Protein AF-A0A2T0K3Y7-F1 (afdb_monomer)

Solvent-accessible surface area (backbone atoms only — not comparable to full-atom values): 8790 Å² total; per-residue (Å²): 141,81,80,95,78,84,60,64,70,59,53,54,52,51,50,54,48,51,51,51,51,52,50,52,51,50,53,50,51,51,52,54,53,58,72,68,55,88,68,64,93,82,56,47,75,55,57,51,49,21,57,53,37,41,54,57,59,67,47,39,78,86,42,44,66,58,54,51,51,52,53,58,52,62,74,42,30,93,83,32,66,68,57,41,55,52,51,56,52,50,54,52,54,51,19,50,55,46,2,63,70,68,55,42,94,85,62,77,56,67,66,60,24,42,55,48,5,47,53,51,51,54,50,48,56,55,51,54,50,38,39,74,77,41,60,90,77,33,85,50,29,66,57,50,35,55,51,49,30,67,74,74,74,102

Foldseek 3Di:
DDDDDPCPVVVVVVLVVVLVVLVVVLLVVLLVVLVVDDDDPPQDLLNNQLSSQQSLLVCCVVCVVSLVSVVVLVVCCVVPVVSVVVVVVVLQVQLLSQLPSRVDPPDDPSVNSNVNSVVVSVVSNVQSVCCNVPVPPGDHSVRVSVVVCVVVVD

Structure (mmCIF, N/CA/C/O backbone):
data_AF-A0A2T0K3Y7-F1
#
_entry.id   AF-A0A2T0K3Y7-F1
#
loop_
_atom_site.group_PDB
_atom_site.id
_atom_site.type_symbol
_atom_site.label_atom_id
_atom_site.label_alt_id
_atom_site.label_comp_id
_atom_site.label_asym_id
_atom_site.label_entity_id
_atom_site.label_seq_id
_atom_site.pdbx_PDB_ins_code
_atom_site.Cartn_x
_atom_site.Cartn_y
_atom_site.Cartn_z
_atom_site.occupancy
_atom_site.B_iso_or_equiv
_atom_site.auth_seq_id
_atom_site.auth_comp_id
_atom_site.auth_asym_id
_atom_site.auth_atom_id
_atom_site.pdbx_PDB_model_num
ATOM 1 N N . MET A 1 1 ? -20.104 -2.719 46.346 1.00 42.47 1 MET A N 1
ATOM 2 C CA . MET A 1 1 ? -20.118 -3.091 44.916 1.00 42.47 1 MET A CA 1
ATOM 3 C C . MET A 1 1 ? -19.997 -1.812 44.109 1.00 42.47 1 MET A C 1
ATOM 5 O O . MET A 1 1 ? -20.934 -1.028 44.122 1.00 42.47 1 MET A O 1
ATOM 9 N N . ALA A 1 2 ? -18.838 -1.562 43.503 1.00 37.47 2 ALA A N 1
ATOM 10 C CA . ALA A 1 2 ? -18.611 -0.421 42.623 1.00 37.47 2 ALA A CA 1
ATOM 11 C C . ALA A 1 2 ? -17.762 -0.881 41.428 1.00 37.47 2 ALA A C 1
ATOM 13 O O . ALA A 1 2 ? -16.669 -1.406 41.609 1.00 37.47 2 ALA A O 1
ATOM 14 N N . ALA A 1 3 ? -18.394 -0.752 40.263 1.00 38.81 3 ALA A N 1
ATOM 15 C CA . ALA A 1 3 ? -17.954 -0.805 38.872 1.00 38.81 3 ALA A CA 1
ATOM 16 C C . ALA A 1 3 ? -16.579 -1.407 38.510 1.00 38.81 3 ALA A C 1
ATOM 18 O O . ALA A 1 3 ? -15.514 -0.851 38.762 1.00 38.81 3 ALA A O 1
ATOM 19 N N . VAL A 1 4 ? -16.679 -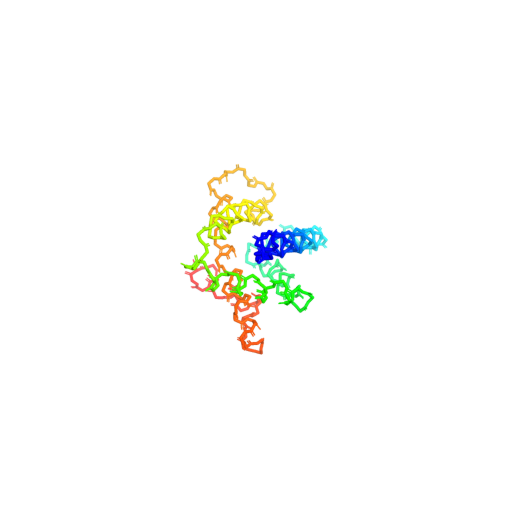2.501 37.755 1.00 42.69 4 VAL A N 1
ATOM 20 C CA . VAL A 1 4 ? -15.718 -3.035 36.784 1.00 42.69 4 VAL A CA 1
ATOM 21 C C . VAL A 1 4 ? -15.204 -1.910 35.871 1.00 42.69 4 VAL A C 1
ATOM 23 O O . VAL A 1 4 ? -15.932 -1.445 35.000 1.00 42.69 4 VAL A O 1
ATOM 26 N N . GLY A 1 5 ? -13.962 -1.465 36.075 1.00 37.38 5 GLY A N 1
ATOM 27 C CA . GLY A 1 5 ? -13.328 -0.391 35.292 1.00 37.38 5 GLY A CA 1
ATOM 28 C C . GLY A 1 5 ? -11.940 -0.727 34.730 1.00 37.38 5 GLY A C 1
ATOM 29 O O . GLY A 1 5 ? -11.275 0.160 34.214 1.00 37.38 5 GLY A O 1
ATOM 30 N N . TYR A 1 6 ? -11.489 -1.984 34.812 1.00 45.97 6 TYR A N 1
ATOM 31 C CA . TYR A 1 6 ? -10.119 -2.386 34.438 1.00 45.97 6 TYR A CA 1
ATOM 32 C C . TYR A 1 6 ? -10.003 -3.197 33.129 1.00 45.97 6 TYR A C 1
ATOM 34 O O . TYR A 1 6 ? -8.930 -3.713 32.836 1.00 45.97 6 TYR A O 1
ATOM 42 N N . HIS A 1 7 ? -11.066 -3.298 32.317 1.00 46.25 7 HIS A N 1
ATOM 43 C CA . HIS A 1 7 ? -11.083 -4.182 31.133 1.00 46.25 7 HIS A CA 1
ATOM 44 C C . HIS A 1 7 ? -11.222 -3.509 29.761 1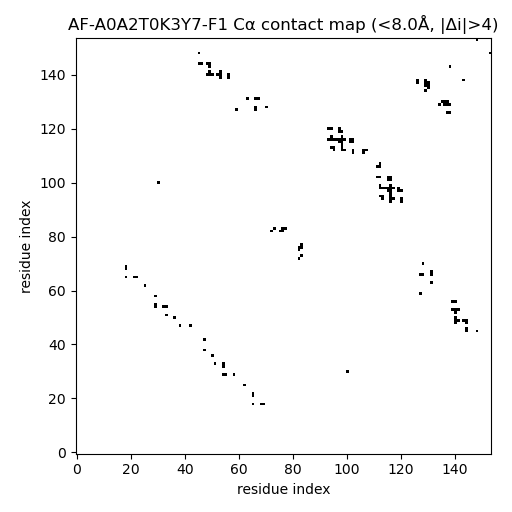.00 46.25 7 HIS A C 1
ATOM 46 O O . HIS A 1 7 ? -11.170 -4.215 28.757 1.00 46.25 7 HIS A O 1
ATOM 52 N N . PHE A 1 8 ? -11.344 -2.181 29.679 1.00 41.28 8 PHE A N 1
ATOM 53 C CA . PHE A 1 8 ? -11.326 -1.501 28.374 1.00 41.28 8 PHE A CA 1
ATOM 54 C C . PHE A 1 8 ? -9.940 -1.650 27.716 1.00 41.28 8 PHE A C 1
ATOM 56 O O . PHE A 1 8 ? -9.812 -2.285 26.671 1.00 41.28 8 PHE A O 1
ATOM 63 N N . GLY A 1 9 ? -8.871 -1.322 28.452 1.00 52.59 9 GLY A N 1
ATOM 64 C CA . GLY A 1 9 ? -7.502 -1.392 27.931 1.00 52.59 9 GLY A CA 1
ATOM 65 C C . GLY A 1 9 ? -7.004 -2.781 27.507 1.00 52.59 9 GLY A C 1
ATOM 66 O O . GLY A 1 9 ? -6.065 -2.851 26.728 1.00 52.59 9 GLY A O 1
ATOM 67 N N . SER A 1 10 ? -7.608 -3.886 27.963 1.00 62.59 10 SER A N 1
ATOM 68 C CA . SER A 1 10 ? -7.205 -5.227 27.510 1.00 62.59 10 SER A CA 1
ATOM 69 C C . SER A 1 10 ? -7.793 -5.594 26.152 1.00 62.59 10 SER A C 1
ATOM 71 O O . SER A 1 10 ? -7.156 -6.322 25.405 1.00 62.59 10 SER A O 1
ATOM 73 N N . LYS A 1 11 ? -9.003 -5.125 25.823 1.00 64.75 11 LYS A N 1
ATOM 74 C CA . LYS A 1 11 ? -9.633 -5.459 24.540 1.00 64.75 11 LYS A CA 1
ATOM 75 C C . LYS A 1 11 ? -9.059 -4.604 23.416 1.00 64.75 11 LYS A C 1
ATOM 77 O O . LYS A 1 11 ? -8.724 -5.157 22.376 1.00 64.75 11 LYS A O 1
ATOM 82 N N . GLU A 1 12 ? -8.921 -3.297 23.640 1.00 67.62 12 GLU A N 1
ATOM 83 C CA . GLU A 1 12 ? -8.266 -2.409 22.673 1.00 67.62 12 GLU A CA 1
ATOM 84 C C . GLU A 1 12 ? -6.825 -2.860 22.409 1.00 67.62 12 GLU A C 1
ATOM 86 O O . GLU A 1 12 ? -6.471 -3.079 21.259 1.00 67.62 12 GLU A O 1
ATOM 91 N N . ALA A 1 13 ? -6.044 -3.159 23.455 1.00 70.06 13 ALA A N 1
ATOM 92 C CA . ALA A 1 13 ? -4.671 -3.640 23.277 1.00 70.06 13 ALA A CA 1
ATOM 93 C C . ALA A 1 13 ? -4.580 -4.971 22.508 1.00 70.06 13 ALA A C 1
ATOM 95 O O . ALA A 1 13 ? -3.631 -5.181 21.760 1.00 70.06 13 ALA A O 1
ATOM 96 N N . LEU A 1 14 ? -5.553 -5.876 22.674 1.00 74.38 14 LEU A N 1
ATOM 97 C CA . LEU A 1 14 ? -5.600 -7.124 21.904 1.00 74.38 14 LEU A CA 1
ATOM 98 C C . LEU A 1 14 ? -5.957 -6.885 20.431 1.00 74.38 14 LEU A C 1
ATOM 100 O O . LEU A 1 14 ? -5.449 -7.600 19.572 1.00 74.38 14 LEU A O 1
ATOM 104 N N . LEU A 1 15 ? -6.816 -5.906 20.133 1.00 76.94 15 LEU A N 1
ATOM 105 C CA . LEU A 1 15 ? -7.161 -5.534 18.758 1.00 76.94 15 LEU A CA 1
ATOM 106 C C . LEU A 1 15 ? -5.997 -4.824 18.065 1.00 76.94 15 LEU A C 1
ATOM 108 O O . LEU A 1 15 ? -5.689 -5.158 16.924 1.00 76.94 15 LEU A O 1
ATOM 112 N N . ASP A 1 16 ? -5.320 -3.919 18.771 1.00 77.56 16 ASP A N 1
ATOM 113 C CA . ASP A 1 16 ? -4.118 -3.245 18.278 1.00 77.56 16 ASP A CA 1
ATOM 114 C C . ASP A 1 16 ? -3.014 -4.269 17.971 1.00 77.56 16 ASP A C 1
ATOM 116 O O . ASP A 1 16 ? -2.417 -4.239 16.896 1.00 77.56 16 ASP A O 1
ATOM 120 N N . GLN A 1 17 ? -2.793 -5.235 18.873 1.00 80.31 17 GLN A N 1
ATOM 121 C CA . GLN A 1 17 ? -1.827 -6.313 18.652 1.00 80.31 17 GLN A CA 1
ATOM 122 C C . GLN A 1 17 ? -2.217 -7.199 17.464 1.00 80.31 17 GLN A C 1
ATOM 124 O O . GLN A 1 17 ? -1.374 -7.502 16.628 1.00 80.31 17 GLN A O 1
ATOM 129 N N . ALA A 1 18 ? -3.490 -7.588 17.356 1.00 86.19 18 ALA A N 1
ATOM 130 C CA . ALA A 1 18 ? -3.960 -8.405 16.240 1.00 86.19 18 ALA A CA 1
ATOM 131 C C . ALA A 1 18 ? -3.796 -7.684 14.893 1.00 86.19 18 ALA A C 1
ATOM 133 O O . ALA A 1 18 ? -3.430 -8.310 13.900 1.00 86.19 18 ALA A O 1
ATOM 134 N N . LEU A 1 1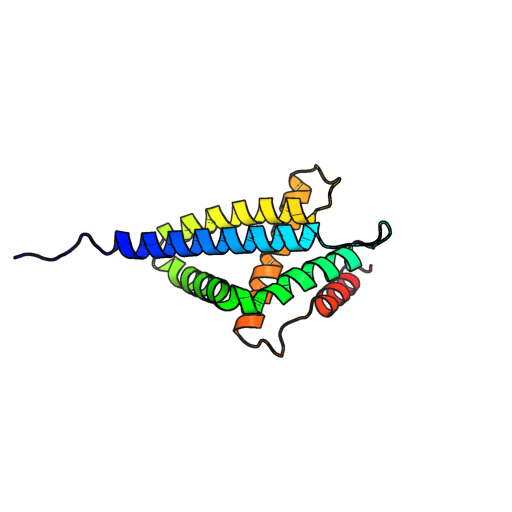9 ? -4.031 -6.368 14.861 1.00 84.12 19 LEU A N 1
ATOM 135 C CA . LEU A 1 19 ? -3.817 -5.554 13.669 1.00 84.12 19 LEU A CA 1
ATOM 136 C C . LEU A 1 19 ? -2.329 -5.474 13.302 1.00 84.12 19 LEU A C 1
ATOM 138 O O . LEU A 1 19 ? -1.985 -5.592 12.123 1.00 84.12 19 LEU A O 1
ATOM 142 N N . ALA A 1 20 ? -1.451 -5.320 14.296 1.00 82.94 20 ALA A N 1
ATOM 143 C CA . ALA A 1 20 ? -0.003 -5.335 14.105 1.00 82.94 20 ALA A CA 1
ATOM 144 C C . ALA A 1 20 ? 0.481 -6.679 13.538 1.00 82.94 20 ALA A C 1
ATOM 146 O O . ALA A 1 20 ? 1.209 -6.706 12.546 1.00 82.94 20 ALA A O 1
ATOM 147 N N . ASP A 1 21 ? 0.030 -7.788 14.128 1.00 87.19 21 ASP A N 1
ATOM 148 C CA . ASP A 1 21 ? 0.408 -9.143 13.724 1.00 87.19 21 ASP A CA 1
ATOM 149 C C . ASP A 1 21 ? -0.070 -9.447 12.299 1.00 87.19 21 ASP A C 1
ATOM 151 O O . ASP A 1 21 ? 0.708 -9.927 11.474 1.00 87.19 21 ASP A O 1
ATOM 155 N N . ALA A 1 22 ? -1.317 -9.091 11.973 1.00 88.62 22 ALA A N 1
ATOM 156 C CA . ALA A 1 22 ? -1.866 -9.245 10.628 1.00 88.62 22 ALA A CA 1
ATOM 157 C C . ALA A 1 22 ? -1.128 -8.370 9.598 1.00 88.62 22 ALA A C 1
ATOM 159 O O . ALA A 1 22 ? -0.864 -8.813 8.479 1.00 88.62 22 ALA A O 1
ATOM 160 N N . SER A 1 23 ? -0.735 -7.150 9.977 1.00 86.69 23 SER A N 1
ATOM 161 C CA . SER A 1 23 ? 0.072 -6.267 9.122 1.00 86.69 23 SER A CA 1
ATOM 162 C C . SER A 1 23 ? 1.466 -6.846 8.864 1.00 86.69 23 SER A C 1
ATOM 164 O O . SER A 1 23 ? 1.948 -6.821 7.731 1.00 86.69 23 SER A O 1
ATOM 166 N N . ALA A 1 24 ? 2.110 -7.405 9.893 1.00 86.81 24 ALA A N 1
ATOM 167 C CA . ALA A 1 24 ? 3.414 -8.051 9.774 1.00 86.81 24 ALA A CA 1
ATOM 168 C C . ALA A 1 24 ? 3.344 -9.332 8.927 1.00 86.81 24 ALA A C 1
ATOM 170 O O . ALA A 1 24 ? 4.234 -9.595 8.115 1.00 86.81 24 ALA A O 1
ATOM 171 N N . GLU A 1 25 ? 2.277 -10.117 9.083 1.00 90.38 25 GLU A N 1
ATOM 172 C CA . GLU A 1 25 ? 2.013 -11.293 8.260 1.00 90.38 25 GLU A CA 1
ATOM 173 C C . GLU A 1 25 ? 1.838 -10.925 6.786 1.00 90.38 25 GLU A C 1
ATOM 175 O O . GLU A 1 25 ? 2.522 -11.508 5.941 1.00 90.38 25 GLU A O 1
ATOM 180 N N . TRP A 1 26 ? 0.995 -9.934 6.488 1.00 90.81 26 TRP A N 1
ATOM 181 C CA . TRP A 1 26 ? 0.810 -9.427 5.130 1.00 90.81 26 TRP A CA 1
ATOM 182 C C . TRP A 1 26 ? 2.127 -8.915 4.533 1.00 90.81 26 TRP A C 1
ATOM 184 O O . TRP A 1 26 ? 2.493 -9.302 3.425 1.00 90.81 26 TRP A O 1
ATOM 194 N N . GLY A 1 27 ? 2.895 -8.119 5.286 1.00 86.50 27 GLY A N 1
ATOM 195 C CA . GLY A 1 27 ? 4.196 -7.615 4.839 1.00 86.50 27 GLY A CA 1
ATOM 196 C C . GLY A 1 27 ? 5.194 -8.734 4.517 1.00 86.50 27 GLY A C 1
ATOM 197 O O . GLY A 1 27 ? 5.899 -8.671 3.509 1.00 86.50 27 GLY A O 1
ATOM 198 N N . ARG A 1 28 ? 5.223 -9.803 5.325 1.00 88.94 28 ARG A N 1
ATOM 199 C CA . ARG A 1 28 ? 6.052 -10.990 5.067 1.00 88.94 28 ARG A CA 1
ATOM 200 C C . ARG A 1 28 ? 5.585 -11.756 3.829 1.00 88.94 28 ARG A C 1
ATOM 202 O O . ARG A 1 28 ? 6.433 -12.162 3.037 1.00 88.94 28 ARG A O 1
ATOM 209 N N . ALA A 1 29 ? 4.279 -11.965 3.668 1.00 89.69 29 ALA A N 1
ATOM 210 C CA . ALA A 1 29 ? 3.713 -12.651 2.507 1.00 89.69 29 ALA A CA 1
ATOM 211 C C . ALA A 1 29 ? 4.014 -11.886 1.210 1.00 89.69 29 ALA A C 1
ATOM 213 O O . ALA A 1 29 ? 4.510 -12.471 0.248 1.00 89.69 29 ALA A O 1
ATOM 214 N N . LEU A 1 30 ? 3.829 -10.564 1.222 1.00 87.06 30 LEU A N 1
ATOM 215 C CA . LEU A 1 30 ? 4.179 -9.701 0.100 1.00 87.06 30 LEU A CA 1
ATOM 216 C C . LEU A 1 30 ? 5.682 -9.749 -0.200 1.00 87.06 30 LEU A C 1
ATOM 218 O O . LEU A 1 30 ? 6.068 -9.935 -1.349 1.00 87.06 30 LEU A O 1
ATOM 222 N N . GLY A 1 31 ? 6.540 -9.643 0.818 1.00 86.38 31 GLY A N 1
ATOM 223 C CA . GLY A 1 31 ? 7.989 -9.753 0.636 1.00 86.38 31 GLY A CA 1
ATOM 224 C C . GLY A 1 31 ? 8.404 -11.081 -0.008 1.00 86.38 31 GLY A C 1
ATOM 225 O O . GLY A 1 31 ? 9.236 -11.094 -0.911 1.00 86.38 31 GLY A O 1
ATOM 226 N N . GLN A 1 32 ? 7.787 -12.195 0.396 1.00 88.44 32 GLN A N 1
ATOM 227 C CA . GLN A 1 32 ? 8.017 -13.509 -0.215 1.00 88.44 32 GLN A CA 1
ATOM 228 C C . GLN A 1 32 ? 7.549 -13.561 -1.675 1.00 88.44 32 GLN A C 1
ATOM 230 O O . GLN A 1 32 ? 8.282 -14.069 -2.523 1.00 88.44 32 GLN A O 1
ATOM 235 N N . ALA A 1 33 ? 6.370 -13.009 -1.977 1.00 87.75 33 ALA A N 1
ATOM 236 C CA . ALA A 1 33 ? 5.842 -12.942 -3.338 1.00 87.75 33 ALA A CA 1
ATOM 237 C C . ALA A 1 33 ? 6.748 -12.116 -4.264 1.00 87.75 33 ALA A C 1
ATOM 239 O O . ALA A 1 33 ? 7.017 -12.527 -5.389 1.00 87.75 33 ALA A O 1
ATOM 240 N N . LEU A 1 34 ? 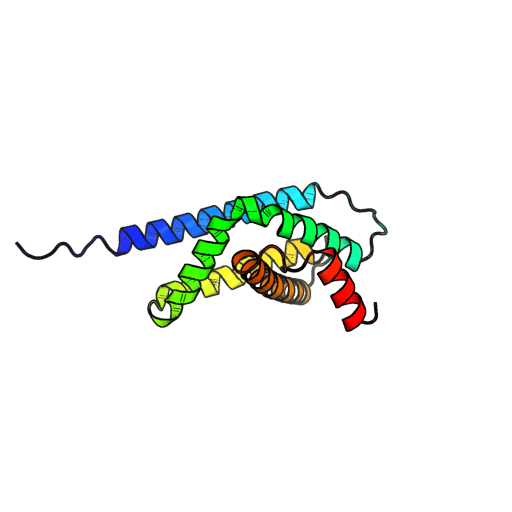7.281 -10.991 -3.776 1.00 85.38 34 LEU A N 1
ATOM 241 C CA . LEU A 1 34 ? 8.175 -10.135 -4.557 1.00 85.38 34 LEU A CA 1
ATOM 242 C C . LEU A 1 34 ? 9.571 -10.738 -4.753 1.00 85.38 34 LEU A C 1
ATOM 244 O O . LEU A 1 34 ? 10.148 -10.567 -5.819 1.00 85.38 34 LEU A O 1
ATOM 248 N N . VAL A 1 35 ? 10.106 -11.481 -3.779 1.00 84.25 35 VAL A N 1
ATOM 249 C CA . VAL A 1 35 ? 11.361 -12.238 -3.970 1.00 84.25 35 VAL A CA 1
ATOM 250 C C . VAL A 1 35 ? 11.191 -13.345 -5.014 1.00 84.25 35 VAL A C 1
ATOM 252 O O . VAL A 1 35 ? 12.124 -13.632 -5.757 1.00 84.25 35 VAL A O 1
ATOM 255 N N . GLY A 1 36 ? 10.011 -13.968 -5.078 1.00 82.00 36 GLY A N 1
ATOM 256 C CA . GLY A 1 36 ? 9.680 -14.977 -6.087 1.00 82.00 36 GLY A CA 1
ATOM 257 C C . GLY A 1 36 ? 9.310 -14.406 -7.460 1.00 82.00 36 GLY A C 1
ATOM 258 O O . GLY A 1 36 ? 9.057 -15.181 -8.381 1.00 82.00 36 GLY A O 1
ATOM 259 N N . LEU A 1 37 ? 9.246 -13.080 -7.605 1.00 85.56 37 LEU A N 1
ATOM 260 C CA . LEU A 1 37 ? 8.855 -12.428 -8.845 1.00 85.56 37 LEU A CA 1
ATOM 261 C C . LEU A 1 37 ? 10.032 -12.424 -9.830 1.00 85.56 37 LEU A C 1
ATOM 263 O O . LEU A 1 37 ? 10.963 -11.628 -9.716 1.00 85.56 37 LEU A O 1
ATOM 267 N N . GLU A 1 38 ? 9.977 -13.312 -10.819 1.00 83.56 38 GLU A N 1
ATOM 268 C CA . GLU A 1 38 ? 10.961 -13.360 -11.900 1.00 83.56 38 GLU A CA 1
ATOM 269 C C . GLU A 1 38 ? 10.670 -12.257 -12.926 1.00 83.56 38 GLU A C 1
ATOM 271 O O . GLU A 1 38 ? 9.767 -12.367 -13.756 1.00 83.56 38 GLU A O 1
ATOM 276 N N . LEU A 1 39 ? 11.443 -11.173 -12.862 1.00 82.56 39 LEU A N 1
ATOM 277 C CA . LEU A 1 39 ? 11.441 -10.112 -13.866 1.00 82.56 39 LEU A CA 1
ATOM 278 C C . LEU A 1 39 ? 12.707 -10.194 -14.703 1.00 82.56 39 LEU A C 1
ATOM 280 O O . LEU A 1 39 ? 13.781 -10.495 -14.186 1.00 82.56 39 LEU A O 1
ATOM 284 N N . SER A 1 40 ? 12.575 -9.889 -15.991 1.00 83.31 40 SER A N 1
ATOM 285 C CA . SER A 1 40 ? 13.732 -9.780 -16.872 1.00 83.31 40 SER A CA 1
ATOM 286 C C . SER A 1 40 ? 14.677 -8.676 -16.387 1.00 83.31 40 SER A C 1
ATOM 288 O O . SER A 1 40 ? 14.236 -7.651 -15.856 1.00 83.31 40 SER A O 1
ATOM 290 N N . ASP A 1 41 ? 15.980 -8.857 -16.595 1.00 80.19 41 ASP A N 1
ATOM 291 C CA . ASP A 1 41 ? 16.990 -7.860 -16.218 1.00 80.19 41 ASP A CA 1
ATOM 292 C C . ASP A 1 41 ? 16.771 -6.524 -16.952 1.00 80.19 41 ASP A C 1
ATOM 294 O O . ASP A 1 41 ? 17.040 -5.457 -16.399 1.00 80.19 41 ASP A O 1
ATOM 298 N N . ASP A 1 42 ? 16.205 -6.567 -18.160 1.00 85.50 42 ASP A N 1
ATOM 299 C CA . ASP A 1 42 ? 15.869 -5.405 -18.988 1.00 85.50 42 ASP A CA 1
ATOM 300 C C . ASP A 1 42 ? 14.467 -4.825 -18.733 1.00 85.50 42 ASP A C 1
ATOM 302 O O . ASP A 1 42 ? 14.085 -3.860 -19.397 1.00 85.50 42 ASP A O 1
ATOM 306 N N . ALA A 1 43 ? 13.719 -5.355 -17.755 1.00 87.81 43 ALA A N 1
ATOM 307 C CA . ALA A 1 43 ? 12.399 -4.838 -17.412 1.00 87.81 43 ALA A CA 1
ATOM 308 C C . ALA A 1 43 ? 12.481 -3.358 -17.014 1.00 87.81 43 ALA A C 1
ATOM 310 O O . ALA A 1 43 ? 13.225 -2.964 -16.102 1.00 87.81 43 ALA A O 1
ATOM 311 N N . THR A 1 44 ? 11.672 -2.544 -17.684 1.00 89.38 44 THR A N 1
ATOM 312 C CA . THR A 1 44 ? 11.560 -1.108 -17.444 1.00 89.38 44 THR A CA 1
ATOM 313 C C . THR A 1 44 ? 11.011 -0.823 -16.039 1.00 89.38 44 THR A C 1
ATOM 315 O O . THR A 1 44 ? 10.316 -1.660 -15.453 1.00 89.38 44 THR A O 1
ATOM 318 N N . PRO A 1 45 ? 11.240 0.380 -15.477 1.00 87.00 45 PRO A N 1
ATOM 319 C CA . PRO A 1 45 ? 10.666 0.752 -14.182 1.00 87.00 45 PRO A CA 1
ATOM 320 C C . PRO A 1 45 ? 9.137 0.615 -14.121 1.00 87.00 45 PRO A C 1
ATOM 322 O O . PRO A 1 45 ? 8.595 0.246 -13.082 1.00 87.00 45 PRO A O 1
ATOM 325 N N . LEU A 1 46 ? 8.438 0.867 -15.235 1.00 90.75 46 LEU A N 1
ATOM 326 C CA . LEU A 1 46 ? 6.984 0.720 -15.320 1.00 90.75 46 LEU A CA 1
ATOM 327 C C . LEU A 1 46 ? 6.534 -0.744 -15.350 1.00 90.75 46 LEU A C 1
ATOM 329 O O . LEU A 1 46 ? 5.548 -1.069 -14.698 1.00 90.75 46 LEU A O 1
ATOM 333 N N . GLU A 1 47 ? 7.252 -1.629 -16.046 1.00 92.00 47 GLU A N 1
ATOM 334 C CA . GLU A 1 47 ? 6.962 -3.072 -16.027 1.00 92.00 47 GLU A CA 1
ATOM 335 C C . GLU A 1 47 ? 7.208 -3.669 -14.639 1.00 92.00 47 GLU A C 1
ATOM 337 O O . GLU A 1 47 ? 6.398 -4.454 -14.147 1.00 92.00 47 GLU A O 1
ATOM 342 N N . ARG A 1 48 ? 8.284 -3.241 -13.962 1.00 89.38 48 ARG A N 1
ATOM 343 C CA . ARG A 1 48 ? 8.551 -3.620 -12.566 1.00 89.38 48 ARG A CA 1
ATOM 344 C C . ARG A 1 48 ? 7.426 -3.146 -11.650 1.00 89.38 48 ARG A C 1
ATOM 346 O O . ARG A 1 48 ? 6.895 -3.941 -10.878 1.00 89.38 48 ARG A O 1
ATOM 353 N N . PHE A 1 49 ? 7.031 -1.877 -11.772 1.00 91.81 49 PHE A N 1
ATOM 354 C CA . PHE A 1 49 ? 5.903 -1.316 -11.031 1.00 91.81 49 PHE A CA 1
ATOM 355 C C . PHE A 1 49 ? 4.622 -2.126 -11.259 1.00 91.81 49 PHE A C 1
ATOM 357 O O . PHE A 1 49 ? 3.971 -2.505 -10.290 1.00 91.81 49 PHE A O 1
ATOM 364 N N . GLU A 1 50 ? 4.269 -2.416 -12.514 1.00 94.88 50 GLU A N 1
ATOM 365 C CA . GLU A 1 50 ? 3.064 -3.178 -12.849 1.00 94.88 50 GLU A CA 1
ATOM 366 C C . GLU A 1 50 ? 3.079 -4.560 -12.191 1.00 94.88 50 GLU A C 1
ATOM 368 O O . GLU A 1 50 ? 2.121 -4.919 -11.511 1.00 94.88 50 GLU A O 1
ATOM 373 N N . ALA A 1 51 ? 4.180 -5.300 -12.312 1.00 93.56 51 ALA A N 1
ATOM 374 C CA . ALA A 1 51 ? 4.286 -6.644 -11.757 1.00 93.56 51 ALA A CA 1
ATOM 375 C C . ALA A 1 51 ? 4.227 -6.664 -10.219 1.00 93.56 51 ALA A C 1
ATOM 377 O O . ALA A 1 51 ? 3.548 -7.507 -9.633 1.00 93.56 51 ALA A O 1
ATOM 378 N N . ILE A 1 52 ? 4.879 -5.703 -9.555 1.00 91.94 52 ILE A N 1
ATOM 379 C CA . ILE A 1 52 ? 4.788 -5.519 -8.099 1.00 91.94 52 ILE A CA 1
ATOM 380 C C . ILE A 1 52 ? 3.341 -5.231 -7.685 1.00 91.94 52 ILE A C 1
ATOM 382 O O . ILE A 1 52 ? 2.817 -5.837 -6.748 1.00 91.94 52 ILE A O 1
ATOM 386 N N . TRP A 1 53 ? 2.685 -4.296 -8.373 1.00 95.06 53 TRP A N 1
ATOM 387 C CA . TRP A 1 53 ? 1.320 -3.896 -8.044 1.00 95.06 53 TRP A CA 1
ATOM 388 C C . TRP A 1 53 ? 0.300 -4.990 -8.310 1.00 95.06 53 TRP A C 1
ATOM 390 O O . TRP A 1 53 ? -0.711 -5.044 -7.613 1.00 95.06 53 TRP A O 1
ATOM 400 N N . ASP A 1 54 ? 0.573 -5.877 -9.261 1.00 95.69 54 ASP A N 1
ATOM 401 C CA . ASP A 1 54 ? -0.252 -7.052 -9.504 1.00 95.69 54 ASP A CA 1
ATOM 402 C C . ASP A 1 54 ? -0.213 -8.011 -8.305 1.00 95.69 54 ASP A C 1
ATOM 404 O O . ASP A 1 54 ? -1.264 -8.453 -7.847 1.00 95.69 54 ASP A O 1
ATOM 408 N N . GLN A 1 55 ? 0.962 -8.223 -7.693 1.00 94.12 55 GLN A N 1
ATOM 409 C CA . GLN A 1 55 ? 1.080 -8.998 -6.446 1.00 94.12 55 GLN A CA 1
ATOM 410 C C . GLN A 1 55 ? 0.351 -8.322 -5.277 1.00 94.12 55 GLN A C 1
ATOM 412 O O . GLN A 1 55 ? -0.408 -8.965 -4.550 1.00 94.12 55 GLN A O 1
ATOM 417 N N . ILE A 1 56 ? 0.540 -7.009 -5.107 1.00 93.19 56 ILE A N 1
ATOM 418 C CA . ILE A 1 56 ? -0.113 -6.237 -4.039 1.00 93.19 56 ILE A CA 1
ATOM 419 C C . ILE A 1 56 ? -1.637 -6.335 -4.164 1.00 93.19 56 ILE A C 1
ATOM 421 O O . ILE A 1 56 ? -2.322 -6.665 -3.196 1.00 93.19 56 ILE A O 1
ATOM 425 N N . ILE A 1 57 ? -2.172 -6.062 -5.354 1.00 95.00 57 ILE A N 1
ATOM 426 C CA . ILE A 1 57 ? -3.611 -6.094 -5.619 1.00 95.00 57 ILE A CA 1
ATOM 427 C C . ILE A 1 57 ? -4.146 -7.524 -5.526 1.00 95.00 57 ILE A C 1
ATOM 429 O O . ILE A 1 57 ? -5.213 -7.728 -4.951 1.00 95.00 57 ILE A O 1
ATOM 433 N N . GLY A 1 58 ? -3.409 -8.509 -6.039 1.00 93.00 58 GLY A N 1
ATOM 434 C CA . GLY A 1 58 ? -3.769 -9.922 -5.955 1.00 93.00 58 GLY A CA 1
ATOM 435 C C . GLY A 1 58 ? -3.862 -10.435 -4.518 1.00 93.00 58 GLY A C 1
ATOM 436 O O . GLY A 1 58 ? -4.707 -11.277 -4.231 1.00 93.00 58 GLY A O 1
ATOM 437 N N . SER A 1 59 ? -3.080 -9.874 -3.588 1.00 92.06 59 SER A N 1
ATOM 438 C CA . SER A 1 59 ? -3.176 -10.217 -2.161 1.00 92.06 59 SER A CA 1
ATOM 439 C C . SER A 1 59 ? -4.428 -9.660 -1.465 1.00 92.06 59 SER A C 1
ATOM 441 O O . SER A 1 59 ? -4.710 -10.011 -0.321 1.00 92.06 59 SER A O 1
ATOM 443 N N . PHE A 1 60 ? -5.200 -8.781 -2.115 1.00 91.75 60 PHE A N 1
ATOM 444 C CA . PHE A 1 60 ? -6.289 -8.068 -1.450 1.00 91.75 60 PHE A CA 1
ATOM 445 C C . PHE A 1 60 ? -7.354 -8.992 -0.858 1.00 91.75 60 PHE A C 1
ATOM 447 O O . PHE A 1 60 ? -7.738 -8.789 0.291 1.00 91.75 60 PHE A O 1
ATOM 454 N N . ASP A 1 61 ? -7.834 -9.988 -1.606 1.00 89.62 61 ASP A N 1
ATOM 455 C CA . ASP A 1 61 ? -8.960 -10.820 -1.161 1.00 89.62 61 ASP A CA 1
ATOM 456 C C . ASP A 1 61 ? -8.607 -11.654 0.076 1.00 89.62 61 ASP A C 1
ATOM 458 O O . ASP A 1 61 ? -9.422 -11.783 0.992 1.00 89.62 61 ASP A O 1
ATOM 462 N N . GLU A 1 62 ? -7.369 -12.148 0.142 1.00 92.94 62 GLU A N 1
ATOM 463 C CA . GLU A 1 62 ? -6.834 -12.876 1.296 1.00 92.94 62 GLU A CA 1
ATOM 464 C C . GLU A 1 62 ? -6.746 -11.975 2.538 1.00 92.94 62 GLU A C 1
ATOM 466 O O . GLU A 1 62 ? -7.102 -12.388 3.641 1.00 92.94 62 GLU A O 1
ATOM 471 N N . TYR A 1 63 ? -6.369 -10.707 2.350 1.00 93.25 63 TYR A N 1
ATOM 472 C CA . TYR A 1 63 ? -6.162 -9.739 3.429 1.00 93.25 63 TYR A CA 1
ATOM 473 C C . TYR A 1 63 ? -7.280 -8.691 3.547 1.00 93.25 63 TYR A C 1
ATOM 475 O O . TYR A 1 63 ? -7.117 -7.656 4.197 1.00 93.25 63 TYR A O 1
ATOM 483 N N . ARG A 1 64 ? -8.466 -8.941 2.980 1.00 93.69 64 ARG A N 1
ATOM 484 C CA . ARG A 1 64 ? -9.569 -7.962 2.958 1.00 93.69 64 ARG A CA 1
ATOM 485 C C . ARG A 1 64 ? -9.989 -7.520 4.363 1.00 93.69 64 ARG A C 1
ATOM 487 O O . ARG A 1 64 ? -10.324 -6.355 4.578 1.00 93.69 64 ARG A O 1
ATOM 494 N N . GLN A 1 65 ? -9.987 -8.449 5.322 1.00 92.69 65 GLN A N 1
ATOM 495 C CA . GLN A 1 65 ? -10.353 -8.165 6.715 1.00 92.69 65 GLN A CA 1
ATOM 496 C C . GLN A 1 65 ? -9.333 -7.260 7.412 1.00 92.69 65 GLN A C 1
ATOM 498 O O . GLN A 1 65 ? -9.741 -6.367 8.152 1.00 92.69 65 GLN A O 1
ATOM 503 N N . LEU A 1 66 ? -8.039 -7.443 7.125 1.00 92.19 66 LEU A N 1
ATOM 504 C CA . LEU A 1 66 ? -6.977 -6.555 7.597 1.00 92.19 66 LEU A CA 1
ATOM 505 C C . LEU A 1 66 ? -7.244 -5.124 7.121 1.00 92.19 66 LEU A C 1
ATOM 507 O O . LEU A 1 66 ? -7.305 -4.211 7.938 1.00 92.19 66 LEU A O 1
ATOM 511 N N . TRP A 1 67 ? -7.497 -4.932 5.823 1.00 93.75 67 TRP A N 1
ATOM 512 C CA . TRP A 1 67 ? -7.784 -3.601 5.282 1.00 93.75 67 TRP A CA 1
ATOM 513 C C . TRP A 1 67 ? -9.031 -2.978 5.906 1.00 93.75 67 TRP A C 1
ATOM 515 O O . TRP A 1 67 ? -8.984 -1.824 6.322 1.00 93.75 67 TRP A O 1
ATOM 525 N N . SER A 1 68 ? -10.121 -3.740 6.036 1.00 94.44 68 SER A N 1
ATOM 526 C CA . SER A 1 68 ? -11.342 -3.260 6.696 1.00 94.44 68 SER A CA 1
ATOM 527 C C . SER A 1 68 ? -11.064 -2.774 8.122 1.00 94.44 68 SER A C 1
ATOM 529 O O . SER A 1 68 ? -11.468 -1.670 8.474 1.00 94.44 68 SER A O 1
ATOM 531 N N . ALA A 1 69 ? -10.328 -3.557 8.917 1.00 91.50 69 ALA A N 1
ATOM 532 C CA . ALA A 1 69 ? -9.971 -3.190 10.285 1.00 91.50 69 ALA A CA 1
ATOM 533 C C . ALA A 1 69 ? -9.083 -1.936 10.331 1.00 91.50 69 ALA A C 1
ATOM 535 O O . ALA A 1 69 ? -9.319 -1.044 11.145 1.00 91.50 69 ALA A O 1
ATOM 536 N N . THR A 1 70 ? -8.108 -1.823 9.424 1.00 90.06 70 THR A N 1
ATOM 537 C CA . THR A 1 70 ? -7.266 -0.626 9.297 1.00 90.06 70 THR A CA 1
ATOM 538 C C . THR A 1 70 ? -8.110 0.628 9.045 1.00 90.06 70 THR A C 1
ATOM 540 O O . THR A 1 70 ? -7.906 1.643 9.710 1.00 90.06 70 THR A O 1
ATOM 543 N N . PHE A 1 71 ? -9.089 0.577 8.133 1.00 92.75 71 PHE A N 1
ATOM 544 C CA . PHE A 1 71 ? -9.960 1.729 7.856 1.00 92.75 71 PHE A CA 1
ATOM 545 C C . PHE A 1 71 ? -10.922 2.052 9.005 1.00 92.75 71 PHE A C 1
ATOM 547 O O . PHE A 1 71 ? -11.127 3.232 9.299 1.00 92.75 71 PHE A O 1
ATOM 554 N N . ASP A 1 72 ? -11.448 1.043 9.702 1.00 91.00 72 ASP A N 1
ATOM 555 C CA . ASP A 1 72 ? -12.267 1.250 10.902 1.00 91.00 72 ASP A CA 1
ATOM 556 C C . ASP A 1 72 ? -11.482 1.977 12.003 1.00 91.00 72 ASP A C 1
ATOM 558 O O . ASP A 1 72 ? -12.020 2.851 12.690 1.00 91.00 72 ASP A O 1
ATOM 562 N N . VAL A 1 73 ? -10.199 1.640 12.162 1.00 87.56 73 VAL A N 1
ATOM 563 C CA . VAL A 1 73 ? -9.293 2.264 13.134 1.00 87.56 73 VAL A CA 1
ATOM 564 C C . VAL A 1 73 ? -8.936 3.697 12.721 1.00 87.56 73 VAL A C 1
ATOM 566 O O . VAL A 1 73 ? -8.983 4.603 13.556 1.00 87.56 73 VAL A O 1
ATOM 569 N N . ILE A 1 74 ? -8.692 3.948 11.429 1.00 89.44 74 ILE A N 1
ATOM 570 C CA . ILE A 1 74 ? -8.495 5.308 10.894 1.00 89.44 74 ILE A CA 1
ATOM 571 C C . ILE A 1 74 ? -9.720 6.195 11.168 1.00 89.44 74 ILE A C 1
ATOM 573 O O . ILE A 1 74 ? -9.560 7.350 11.555 1.00 89.44 74 ILE A O 1
ATOM 577 N N . GLY A 1 75 ? -10.942 5.671 11.040 1.00 89.31 75 GLY A N 1
ATOM 578 C CA . GLY A 1 75 ? -12.171 6.428 11.314 1.00 89.31 75 GLY A CA 1
ATOM 579 C C . GLY A 1 75 ? -12.345 6.867 12.776 1.00 89.31 75 GLY A C 1
ATOM 580 O O . GLY A 1 75 ? -13.163 7.739 13.070 1.00 89.31 75 GLY A O 1
ATOM 581 N N . GLN A 1 76 ? -11.579 6.292 13.707 1.00 85.56 76 GLN A N 1
ATOM 582 C CA . GLN A 1 76 ? -11.706 6.541 15.145 1.00 85.56 76 GLN A CA 1
ATOM 583 C C . GLN A 1 76 ? -10.657 7.512 15.707 1.00 85.56 76 GLN A C 1
ATOM 585 O O . GLN A 1 76 ? -10.752 7.887 16.878 1.00 85.56 76 GLN A O 1
ATOM 590 N N . ILE A 1 77 ? -9.684 7.953 14.900 1.00 86.88 77 ILE A N 1
ATOM 591 C CA . ILE A 1 77 ? -8.508 8.710 15.369 1.00 86.88 77 ILE A CA 1
ATOM 592 C C . ILE A 1 77 ? -8.848 10.010 16.109 1.00 86.88 77 ILE A C 1
ATOM 594 O O . ILE A 1 77 ? -8.161 10.353 17.071 1.00 86.88 77 ILE A O 1
ATOM 598 N N . ASP A 1 78 ? -9.925 10.701 15.724 1.00 87.19 78 ASP A N 1
ATOM 599 C CA . ASP A 1 78 ? -10.344 11.961 16.359 1.00 87.19 78 ASP A CA 1
ATOM 600 C C . ASP A 1 78 ? -10.876 11.755 17.784 1.00 87.19 78 ASP A C 1
ATOM 602 O O . ASP A 1 78 ? -10.831 12.659 18.618 1.00 87.19 78 ASP A O 1
ATOM 606 N N . HIS A 1 79 ? -11.344 10.544 18.085 1.00 84.75 79 HIS A N 1
ATOM 607 C CA . HIS A 1 79 ? -11.885 10.175 19.389 1.00 84.75 79 HIS A CA 1
ATOM 608 C C . HIS A 1 79 ? -10.853 9.437 20.255 1.00 84.75 79 HIS A C 1
ATOM 610 O O . HIS A 1 79 ? -11.079 9.249 21.451 1.00 84.75 79 HIS A O 1
ATOM 616 N N . GLN A 1 80 ? -9.716 9.030 19.674 1.00 84.50 80 GLN A N 1
ATOM 617 C CA . GLN A 1 80 ? -8.698 8.204 20.325 1.00 84.50 80 GLN A CA 1
ATOM 618 C C . GLN A 1 80 ? -7.267 8.694 20.007 1.00 84.50 80 GLN A C 1
ATOM 620 O O . GLN A 1 80 ? -6.581 8.123 19.157 1.00 84.50 80 GLN A O 1
ATOM 625 N N . PRO A 1 81 ? -6.747 9.714 20.722 1.00 82.56 81 PRO A N 1
ATOM 626 C CA . PRO A 1 81 ? -5.432 10.304 20.433 1.00 82.56 81 PRO A CA 1
ATOM 627 C C . PRO A 1 81 ? -4.259 9.311 20.454 1.00 82.56 81 PRO A C 1
ATOM 629 O O . PRO A 1 81 ? -3.342 9.426 19.647 1.00 82.56 81 PRO A O 1
ATOM 632 N N . LYS A 1 82 ? -4.307 8.300 21.332 1.00 77.94 82 LYS A N 1
ATOM 633 C CA . LYS A 1 82 ? -3.281 7.245 21.402 1.00 77.94 82 LYS A CA 1
ATOM 634 C C . LYS A 1 82 ? -3.244 6.371 20.146 1.00 77.94 82 LYS A C 1
ATOM 636 O O . LYS A 1 82 ? -2.167 6.007 19.689 1.00 77.94 82 LYS A O 1
ATOM 641 N N . VAL A 1 83 ? -4.409 6.081 19.565 1.00 81.00 83 VAL A N 1
ATOM 642 C CA . VAL A 1 83 ? -4.525 5.329 18.306 1.00 81.00 83 VAL A CA 1
ATOM 643 C C . VAL A 1 83 ? -3.912 6.132 17.162 1.00 81.00 83 VAL A C 1
ATOM 645 O O . VAL A 1 83 ? -3.163 5.591 16.356 1.00 81.00 83 VAL A O 1
ATOM 648 N N . ARG A 1 84 ? -4.144 7.451 17.129 1.00 85.31 84 ARG A N 1
ATOM 649 C CA . ARG A 1 84 ? -3.502 8.342 16.152 1.00 85.31 84 ARG A CA 1
ATOM 650 C C . ARG A 1 84 ? -1.973 8.304 16.247 1.00 85.31 84 ARG A C 1
ATOM 652 O O . ARG A 1 84 ? -1.314 8.247 15.213 1.00 85.31 84 ARG A O 1
ATOM 659 N N . GLU A 1 85 ? -1.412 8.359 17.455 1.00 83.38 85 GLU A N 1
ATOM 660 C CA . GLU A 1 85 ? 0.043 8.281 17.672 1.00 83.38 85 GLU A CA 1
ATOM 661 C C . GLU A 1 85 ? 0.618 6.940 17.202 1.00 83.38 85 GLU A C 1
ATOM 663 O O . GLU A 1 85 ? 1.614 6.918 16.479 1.00 83.38 85 GLU A O 1
ATOM 668 N N . TYR A 1 86 ? -0.047 5.836 17.550 1.00 79.88 86 TYR A N 1
ATOM 669 C CA . TYR A 1 86 ? 0.331 4.492 17.117 1.00 79.88 86 TYR A CA 1
ATOM 670 C C . TYR A 1 86 ? 0.317 4.349 15.587 1.00 79.88 86 TYR A C 1
ATOM 672 O O . TYR A 1 86 ? 1.311 3.935 14.991 1.00 79.88 86 TYR A O 1
ATOM 680 N N . LEU A 1 87 ? -0.766 4.778 14.932 1.00 82.06 87 LEU A N 1
ATOM 681 C CA . LEU A 1 87 ? -0.861 4.761 13.472 1.00 82.06 87 LEU A CA 1
ATOM 682 C C . LEU A 1 87 ? 0.201 5.645 12.813 1.00 82.06 87 LEU A C 1
ATOM 684 O O . LEU A 1 87 ? 0.765 5.260 11.795 1.00 82.06 87 LEU A O 1
ATOM 688 N N . ALA A 1 88 ? 0.501 6.820 13.373 1.00 86.88 88 ALA A N 1
ATOM 689 C CA . ALA A 1 88 ? 1.517 7.712 12.817 1.00 86.88 88 ALA A CA 1
ATOM 690 C C . ALA A 1 88 ? 2.920 7.085 12.836 1.00 86.88 88 ALA A C 1
ATOM 692 O O . ALA A 1 88 ? 3.673 7.253 11.875 1.00 86.88 88 ALA A O 1
ATOM 693 N N . LEU A 1 89 ? 3.254 6.340 13.894 1.00 82.50 89 LEU A N 1
ATOM 694 C CA . LEU A 1 89 ? 4.494 5.564 13.971 1.00 82.50 89 LEU A CA 1
ATOM 695 C C . LEU A 1 89 ? 4.503 4.438 12.932 1.00 82.50 89 LEU A C 1
ATOM 697 O O . LEU A 1 89 ? 5.433 4.363 12.129 1.00 82.50 89 LEU A O 1
ATOM 701 N N . GLY A 1 90 ? 3.428 3.645 12.871 1.00 81.50 90 GLY A N 1
ATOM 702 C CA . GLY A 1 90 ? 3.291 2.560 11.895 1.00 81.50 90 GLY A CA 1
ATOM 703 C C . GLY A 1 90 ? 3.352 3.045 10.442 1.00 81.50 90 GLY A C 1
ATOM 704 O O . GLY A 1 90 ? 3.948 2.387 9.593 1.00 81.50 90 GLY A O 1
ATOM 705 N N . LEU A 1 91 ? 2.824 4.240 10.142 1.00 83.50 91 LEU A N 1
ATOM 706 C CA . LEU A 1 91 ? 2.960 4.856 8.819 1.00 83.50 91 LEU A CA 1
ATOM 707 C C . LEU A 1 91 ? 4.429 5.135 8.465 1.00 83.50 91 LEU A C 1
ATOM 709 O O . LEU A 1 91 ? 4.799 4.989 7.301 1.00 83.50 91 LEU A O 1
ATOM 713 N N . GLY A 1 92 ? 5.255 5.549 9.428 1.00 83.81 92 GLY A N 1
ATOM 714 C CA . GLY A 1 92 ? 6.684 5.782 9.213 1.00 83.81 92 GLY A CA 1
ATOM 715 C C . GLY A 1 92 ? 7.449 4.489 8.928 1.00 83.81 92 GLY A C 1
ATOM 716 O O . GLY A 1 92 ? 8.227 4.433 7.978 1.00 83.81 92 GLY A O 1
ATOM 717 N N . GLU A 1 93 ? 7.177 3.442 9.704 1.00 83.00 93 GLU A N 1
ATOM 718 C CA . GLU A 1 93 ? 7.795 2.120 9.538 1.00 83.00 93 GLU A CA 1
ATOM 719 C C . GLU A 1 93 ? 7.389 1.466 8.213 1.00 83.00 93 GLU A C 1
ATOM 721 O O . GLU A 1 93 ? 8.243 0.996 7.460 1.00 83.00 93 GLU A O 1
ATOM 726 N N . ALA A 1 94 ? 6.096 1.515 7.876 1.00 82.31 94 ALA A N 1
ATOM 727 C CA . ALA A 1 94 ? 5.587 1.014 6.604 1.00 82.31 94 ALA A CA 1
ATOM 728 C C . ALA A 1 94 ? 6.244 1.728 5.416 1.00 82.31 94 ALA A C 1
ATOM 730 O O . ALA A 1 94 ? 6.578 1.087 4.423 1.00 82.31 94 ALA A O 1
ATOM 731 N N . ARG A 1 95 ? 6.477 3.042 5.520 1.00 86.94 95 ARG A N 1
ATOM 732 C CA . ARG A 1 95 ? 7.143 3.816 4.468 1.00 86.94 95 ARG A CA 1
ATOM 733 C C . ARG A 1 95 ? 8.567 3.344 4.214 1.00 86.94 95 ARG A C 1
ATOM 735 O O . ARG A 1 95 ? 8.929 3.163 3.057 1.00 86.94 95 ARG A O 1
ATOM 742 N N . ASP A 1 96 ? 9.363 3.169 5.266 1.00 86.12 96 ASP A N 1
ATOM 743 C CA . ASP A 1 96 ? 10.744 2.691 5.131 1.00 86.12 96 ASP A CA 1
ATOM 744 C C . ASP A 1 96 ? 10.771 1.271 4.548 1.00 86.12 96 ASP A C 1
ATOM 746 O O . ASP A 1 96 ? 11.496 1.017 3.587 1.00 86.12 96 ASP A O 1
ATOM 750 N N . GLY A 1 97 ? 9.907 0.379 5.046 1.00 83.69 97 GLY A N 1
ATOM 751 C CA . GLY A 1 97 ? 9.798 -0.993 4.547 1.00 83.69 97 GLY A CA 1
ATOM 752 C C . GLY A 1 97 ? 9.411 -1.067 3.067 1.00 83.69 97 GLY A C 1
ATOM 753 O O . GLY A 1 97 ? 10.094 -1.724 2.282 1.00 83.69 97 GLY A O 1
ATOM 754 N N . ILE A 1 98 ? 8.354 -0.353 2.667 1.00 86.06 98 ILE A N 1
ATOM 755 C CA . ILE A 1 98 ? 7.899 -0.281 1.269 1.00 86.06 98 ILE A CA 1
ATOM 756 C C . ILE A 1 98 ? 8.972 0.368 0.392 1.00 86.06 98 ILE A C 1
ATOM 758 O O . ILE A 1 98 ? 9.260 -0.126 -0.693 1.00 86.06 98 ILE A O 1
ATOM 762 N N . GLY A 1 99 ? 9.590 1.452 0.863 1.00 88.75 99 GLY A N 1
ATOM 763 C CA . GLY A 1 99 ? 10.663 2.132 0.150 1.00 88.75 99 GLY A CA 1
ATOM 764 C C . GLY A 1 99 ? 11.812 1.186 -0.179 1.00 88.75 99 GLY A C 1
ATOM 765 O O . GLY A 1 99 ? 12.185 1.065 -1.338 1.00 88.75 99 GLY A O 1
ATOM 766 N N . ARG A 1 100 ? 12.337 0.455 0.812 1.00 84.75 100 ARG A N 1
ATOM 767 C CA . ARG A 1 100 ? 13.450 -0.493 0.604 1.00 84.75 100 ARG A CA 1
ATOM 768 C C . ARG A 1 100 ? 13.087 -1.634 -0.333 1.00 84.75 100 ARG A C 1
ATOM 770 O O . ARG A 1 100 ? 13.934 -2.109 -1.078 1.00 84.75 100 ARG A O 1
ATOM 777 N N . LEU A 1 101 ? 11.839 -2.083 -0.271 1.00 80.88 101 LEU A N 1
ATOM 778 C CA . LEU A 1 101 ? 11.346 -3.170 -1.103 1.00 80.88 101 LEU A CA 1
ATOM 779 C C . LEU A 1 101 ? 11.204 -2.744 -2.571 1.00 80.88 101 LEU A C 1
ATOM 781 O O . LEU A 1 101 ? 11.407 -3.563 -3.462 1.00 80.88 101 LEU A O 1
ATOM 785 N N . LEU A 1 102 ? 10.854 -1.476 -2.820 1.00 82.75 102 LEU A N 1
ATOM 786 C CA . LEU A 1 102 ? 10.409 -1.000 -4.134 1.00 82.75 102 LEU A CA 1
ATOM 787 C C . LEU A 1 102 ? 11.342 0.019 -4.806 1.00 82.75 102 LEU A C 1
ATOM 789 O O . LEU A 1 102 ? 11.175 0.287 -5.992 1.00 82.75 102 LEU A O 1
ATOM 793 N N . ALA A 1 103 ? 12.328 0.569 -4.094 1.00 82.94 103 ALA A N 1
ATOM 794 C CA . ALA A 1 103 ? 13.323 1.486 -4.658 1.00 82.94 103 ALA A CA 1
ATOM 795 C C . ALA A 1 103 ? 14.329 0.797 -5.599 1.00 82.94 103 ALA A C 1
ATOM 797 O O . ALA A 1 103 ? 15.042 1.468 -6.341 1.00 82.94 103 ALA A O 1
ATOM 798 N N . GLY A 1 104 ? 14.344 -0.538 -5.611 1.00 75.25 104 GLY A N 1
ATOM 799 C CA . GLY A 1 104 ? 15.287 -1.346 -6.375 1.00 75.25 104 GLY A CA 1
ATOM 800 C C . GLY A 1 104 ? 16.502 -1.766 -5.539 1.00 75.25 104 GLY A C 1
ATOM 801 O O . GLY A 1 104 ? 16.810 -1.138 -4.528 1.00 75.25 104 GLY A O 1
ATOM 802 N N . PRO A 1 105 ? 17.191 -2.849 -5.937 1.00 72.50 105 PRO A N 1
ATOM 803 C CA . PRO A 1 105 ? 18.230 -3.479 -5.118 1.00 72.50 105 PRO A CA 1
ATOM 804 C C . PRO A 1 105 ? 19.498 -2.628 -4.956 1.00 72.50 105 PRO A C 1
ATOM 806 O O . PRO A 1 105 ? 20.215 -2.799 -3.972 1.00 72.50 105 PRO A O 1
ATOM 809 N N . ASP A 1 106 ? 19.764 -1.720 -5.899 1.00 81.75 106 ASP A N 1
ATOM 810 C CA . ASP A 1 106 ? 20.975 -0.891 -5.921 1.00 81.75 106 ASP A CA 1
ATOM 811 C C . ASP A 1 106 ? 20.769 0.506 -5.310 1.00 81.75 106 ASP A C 1
ATOM 813 O O . ASP A 1 106 ? 21.734 1.258 -5.155 1.00 81.75 106 ASP A O 1
ATOM 817 N N . GLU A 1 107 ? 19.531 0.874 -4.961 1.00 89.06 107 GLU A N 1
ATOM 818 C CA . GLU A 1 107 ? 19.256 2.179 -4.364 1.00 89.06 107 GLU A CA 1
ATOM 819 C C . GLU A 1 107 ? 19.696 2.199 -2.894 1.00 89.06 107 GLU A C 1
ATOM 821 O O . GLU A 1 107 ? 19.319 1.351 -2.082 1.00 89.06 107 GLU A O 1
ATOM 826 N N . THR A 1 108 ? 20.511 3.191 -2.543 1.00 90.69 108 THR A N 1
ATOM 827 C CA . THR A 1 108 ? 21.092 3.348 -1.202 1.00 90.69 108 THR A CA 1
ATOM 828 C C . THR A 1 108 ? 20.838 4.729 -0.604 1.00 90.69 108 THR A C 1
ATOM 830 O O . THR A 1 108 ? 21.074 4.925 0.592 1.00 90.69 108 THR A O 1
ATOM 833 N N . ASP A 1 109 ? 20.325 5.677 -1.391 1.00 94.00 109 ASP A N 1
ATOM 834 C CA . ASP A 1 109 ? 19.939 6.995 -0.917 1.00 94.00 109 ASP A CA 1
ATOM 835 C C . ASP A 1 109 ? 18.664 6.898 -0.069 1.00 94.00 109 ASP A C 1
ATOM 837 O O . ASP A 1 109 ? 17.561 6.610 -0.541 1.00 94.00 109 ASP A O 1
ATOM 841 N N . ALA A 1 110 ? 18.820 7.166 1.227 1.00 91.75 110 ALA A N 1
ATOM 842 C CA . ALA A 1 110 ? 17.730 7.126 2.190 1.00 91.75 110 ALA A CA 1
ATOM 843 C C . ALA A 1 110 ? 16.602 8.121 1.868 1.00 91.75 110 ALA A C 1
ATOM 845 O O . ALA A 1 110 ? 15.451 7.857 2.222 1.00 91.75 110 ALA A O 1
ATOM 846 N N . VAL A 1 111 ? 16.905 9.250 1.216 1.00 93.25 111 VAL A N 1
ATOM 847 C CA . VAL A 1 111 ? 15.894 10.227 0.793 1.00 93.25 111 VAL A CA 1
ATOM 848 C C . VAL A 1 111 ? 15.046 9.631 -0.325 1.00 93.25 111 VAL A C 1
ATOM 850 O O . VAL A 1 111 ? 13.823 9.605 -0.201 1.00 93.25 111 VAL A O 1
ATOM 853 N N . VAL A 1 112 ? 15.686 9.062 -1.350 1.00 92.50 112 VAL A N 1
ATOM 854 C CA . VAL A 1 112 ? 14.996 8.436 -2.490 1.00 92.50 112 VAL A CA 1
ATOM 855 C C . VAL A 1 112 ? 14.128 7.265 -2.025 1.00 92.50 112 VAL A C 1
ATOM 857 O O . VAL A 1 112 ? 12.949 7.187 -2.369 1.00 92.50 112 VAL A O 1
ATOM 860 N N . ILE A 1 113 ? 14.665 6.398 -1.162 1.00 92.25 113 ILE A N 1
ATOM 861 C CA . ILE A 1 113 ? 13.920 5.289 -0.546 1.00 92.25 113 ILE A CA 1
ATOM 862 C C . ILE A 1 113 ? 12.669 5.805 0.177 1.00 92.25 113 ILE A C 1
ATOM 864 O O . ILE A 1 113 ? 11.581 5.242 0.025 1.00 92.25 113 ILE A O 1
ATOM 868 N N . ASN A 1 114 ? 12.797 6.886 0.953 1.00 92.50 114 ASN A N 1
ATOM 869 C CA . ASN A 1 114 ? 11.670 7.451 1.691 1.00 92.50 114 ASN A CA 1
ATOM 870 C C . ASN A 1 114 ? 10.594 8.028 0.763 1.00 92.50 114 ASN A C 1
ATOM 872 O O . ASN A 1 114 ? 9.406 7.802 0.998 1.00 92.50 114 ASN A O 1
ATOM 876 N N . GLU A 1 115 ? 10.997 8.743 -0.288 1.00 94.00 115 GLU A N 1
ATOM 877 C CA . GLU A 1 115 ? 10.096 9.334 -1.282 1.00 94.00 115 GLU A CA 1
ATOM 878 C C . GLU A 1 115 ? 9.324 8.257 -2.053 1.00 94.00 115 GLU A C 1
ATOM 880 O O . GLU A 1 115 ? 8.096 8.332 -2.174 1.00 94.00 115 GLU A O 1
ATOM 885 N N . ILE A 1 116 ? 10.020 7.205 -2.497 1.00 92.62 116 ILE A N 1
ATOM 886 C CA . ILE A 1 116 ? 9.413 6.048 -3.165 1.00 92.62 116 ILE A CA 1
ATOM 887 C C . ILE A 1 116 ? 8.431 5.347 -2.228 1.00 92.62 116 ILE A C 1
ATOM 889 O O . ILE A 1 116 ? 7.298 5.055 -2.628 1.00 92.62 116 ILE A O 1
ATOM 893 N N . GLY A 1 117 ? 8.828 5.118 -0.975 1.00 92.75 117 GLY A N 1
ATOM 894 C CA . GLY A 1 117 ? 7.960 4.534 0.041 1.00 92.75 117 GLY A CA 1
ATOM 895 C C . GLY A 1 117 ? 6.701 5.367 0.277 1.00 92.75 117 GLY A C 1
ATOM 896 O O . GLY A 1 117 ? 5.601 4.818 0.342 1.00 92.75 117 GLY A O 1
ATOM 897 N N . ALA A 1 118 ? 6.833 6.695 0.357 1.00 93.88 118 ALA A N 1
ATOM 898 C CA . ALA A 1 118 ? 5.711 7.602 0.593 1.00 93.88 118 ALA A CA 1
ATOM 899 C C . ALA A 1 118 ? 4.693 7.556 -0.553 1.00 93.88 118 ALA A C 1
ATOM 901 O O . ALA A 1 118 ? 3.487 7.476 -0.304 1.00 93.88 118 ALA A O 1
ATOM 902 N N . LEU A 1 119 ? 5.175 7.570 -1.801 1.00 93.88 119 LEU A N 1
ATOM 903 C CA . LEU A 1 119 ? 4.328 7.475 -2.988 1.00 93.88 119 LEU A CA 1
ATOM 904 C C . LEU A 1 119 ? 3.537 6.162 -2.998 1.00 93.88 119 LEU A C 1
ATOM 906 O O . LEU A 1 119 ? 2.314 6.170 -3.156 1.00 93.88 119 LEU A O 1
ATOM 910 N N . HIS A 1 120 ? 4.224 5.040 -2.785 1.00 93.06 120 HIS A N 1
ATOM 911 C CA . HIS A 1 120 ? 3.595 3.722 -2.783 1.00 93.06 120 HIS A CA 1
ATOM 912 C C . HIS A 1 120 ? 2.604 3.558 -1.635 1.00 93.06 120 HIS A C 1
ATOM 914 O O . HIS A 1 120 ? 1.524 3.021 -1.843 1.00 93.06 120 HIS A O 1
ATOM 920 N N . GLN A 1 121 ? 2.918 4.067 -0.446 1.00 92.31 121 GLN A N 1
ATOM 921 C CA . GLN A 1 121 ? 2.024 4.028 0.708 1.00 92.31 121 GLN A CA 1
ATOM 922 C C . GLN A 1 121 ? 0.730 4.825 0.481 1.00 92.31 121 GLN A C 1
ATOM 924 O O . GLN A 1 121 ? -0.359 4.363 0.839 1.00 92.31 121 GLN A O 1
ATOM 929 N N . ALA A 1 122 ? 0.832 6.009 -0.129 1.00 94.38 122 ALA A N 1
ATOM 930 C CA . ALA A 1 122 ? -0.334 6.813 -0.480 1.00 94.38 122 ALA A CA 1
ATOM 931 C C . ALA A 1 122 ? -1.205 6.088 -1.515 1.00 94.38 122 ALA A C 1
ATOM 933 O O . ALA A 1 122 ? -2.424 5.990 -1.351 1.00 94.38 122 ALA A O 1
ATOM 934 N N . LEU A 1 123 ? -0.569 5.521 -2.544 1.00 95.50 123 LEU A N 1
ATOM 935 C CA . LEU A 1 123 ? -1.264 4.760 -3.573 1.00 95.50 123 LEU A CA 1
ATOM 936 C C . LEU A 1 123 ? -1.920 3.502 -2.989 1.00 95.50 123 LEU A C 1
ATOM 938 O O . LEU A 1 123 ? -3.076 3.228 -3.291 1.00 95.50 123 LEU A O 1
ATOM 942 N N . LEU A 1 124 ? -1.228 2.784 -2.101 1.00 93.19 124 LEU A N 1
ATOM 943 C CA . LEU A 1 124 ? -1.710 1.564 -1.448 1.00 93.19 124 LEU A CA 1
ATOM 944 C C . LEU A 1 124 ? -2.977 1.862 -0.663 1.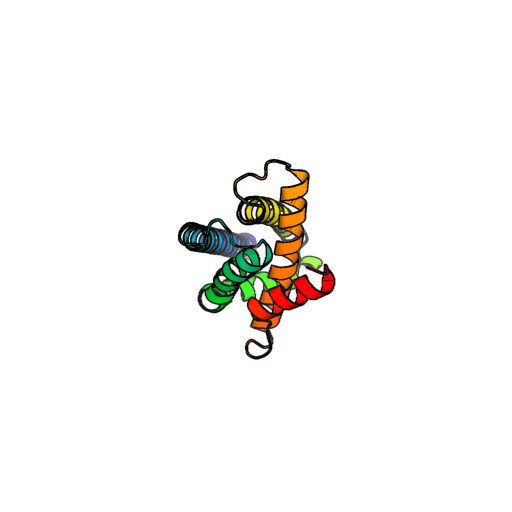00 93.19 124 LEU A C 1
ATOM 946 O O . LEU A 1 124 ? -4.009 1.244 -0.901 1.00 93.19 124 LEU A O 1
ATOM 950 N N . THR A 1 125 ? -2.927 2.882 0.189 1.00 92.75 125 THR A N 1
ATOM 951 C CA . THR A 1 125 ? -4.090 3.319 0.965 1.00 92.75 125 THR A CA 1
ATOM 952 C C . THR A 1 125 ? -5.275 3.647 0.049 1.00 92.75 125 THR A C 1
ATOM 954 O O . THR A 1 125 ? -6.388 3.177 0.279 1.00 92.75 125 THR A O 1
ATOM 957 N N . GLY A 1 126 ? -5.050 4.401 -1.033 1.00 95.56 126 GLY A N 1
ATOM 958 C CA . GLY A 1 126 ? -6.110 4.770 -1.974 1.00 95.56 126 GLY A CA 1
ATOM 959 C C . GLY A 1 126 ? -6.688 3.590 -2.763 1.00 95.56 126 GLY A C 1
ATOM 960 O O . GLY A 1 126 ? -7.901 3.522 -2.967 1.00 95.56 126 GLY A O 1
ATOM 961 N N . VAL A 1 127 ? -5.850 2.658 -3.214 1.00 97.12 127 VAL A N 1
ATOM 962 C CA . VAL A 1 127 ? -6.284 1.477 -3.978 1.00 97.12 127 VAL A CA 1
ATOM 96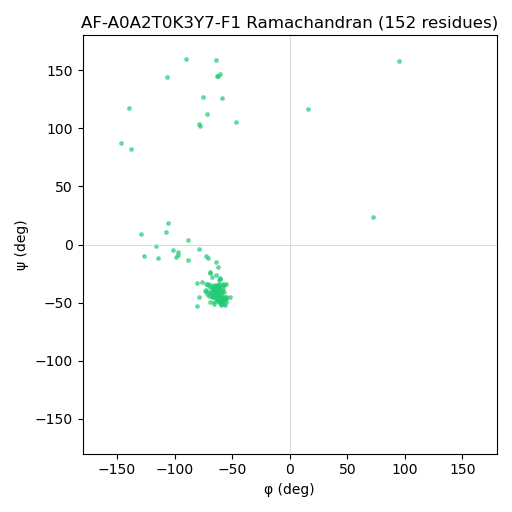3 C C . VAL A 1 127 ? -7.047 0.506 -3.081 1.00 97.12 127 VAL A C 1
ATOM 965 O O . VAL A 1 127 ? -8.118 0.048 -3.473 1.00 97.12 127 VAL A O 1
ATOM 968 N N . MET A 1 128 ? -6.559 0.244 -1.865 1.00 95.69 128 MET A N 1
ATOM 969 C CA . MET A 1 128 ? -7.235 -0.651 -0.918 1.00 95.69 128 MET A CA 1
ATOM 970 C C . MET A 1 128 ? -8.589 -0.090 -0.472 1.00 95.69 128 MET A C 1
ATOM 972 O O . MET A 1 128 ? -9.561 -0.840 -0.391 1.00 95.69 128 MET A O 1
ATOM 976 N N . ALA A 1 129 ? -8.697 1.230 -0.274 1.00 96.25 129 ALA A N 1
ATOM 977 C CA . ALA A 1 129 ? -9.983 1.882 -0.024 1.00 96.25 129 ALA A CA 1
ATOM 978 C C . ALA A 1 129 ? -10.964 1.674 -1.190 1.00 96.25 129 ALA A C 1
ATOM 980 O O . ALA A 1 129 ? -12.097 1.250 -0.980 1.00 96.25 129 ALA A O 1
ATOM 981 N N . GLN A 1 130 ? -10.525 1.933 -2.427 1.00 97.00 130 GLN A N 1
ATOM 982 C CA . GLN A 1 130 ? -11.361 1.750 -3.619 1.00 97.00 130 GLN A CA 1
ATOM 983 C C . GLN A 1 130 ? -11.805 0.294 -3.782 1.00 97.00 130 GLN A C 1
ATOM 985 O O . GLN A 1 130 ? -12.977 0.053 -4.045 1.00 97.00 130 GLN A O 1
ATOM 990 N N . ARG A 1 131 ? -10.911 -0.673 -3.544 1.00 96.00 131 ARG A N 1
ATOM 991 C CA . ARG A 1 131 ? -11.221 -2.111 -3.576 1.00 96.00 131 ARG A CA 1
ATOM 992 C C . ARG A 1 131 ? -12.245 -2.527 -2.518 1.00 96.00 131 ARG A C 1
ATOM 994 O O . ARG A 1 131 ? -13.080 -3.383 -2.786 1.00 96.00 131 ARG A O 1
ATOM 1001 N N . LEU A 1 132 ? -12.203 -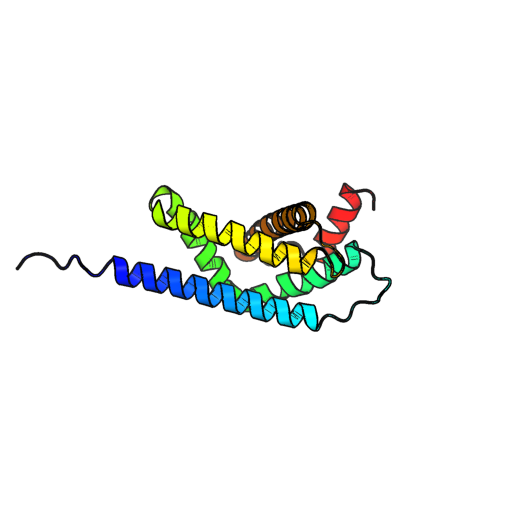1.936 -1.321 1.00 96.06 132 LEU A N 1
ATOM 1002 C CA . LEU A 1 132 ? -13.206 -2.193 -0.281 1.00 96.06 132 LEU A CA 1
ATOM 1003 C C . LEU A 1 132 ? -14.589 -1.637 -0.646 1.00 96.06 132 LEU A C 1
ATOM 1005 O O . LEU A 1 132 ? -15.590 -2.249 -0.270 1.00 96.06 132 LEU A O 1
ATOM 1009 N N . ILE A 1 133 ? -14.631 -0.494 -1.338 1.00 95.94 133 I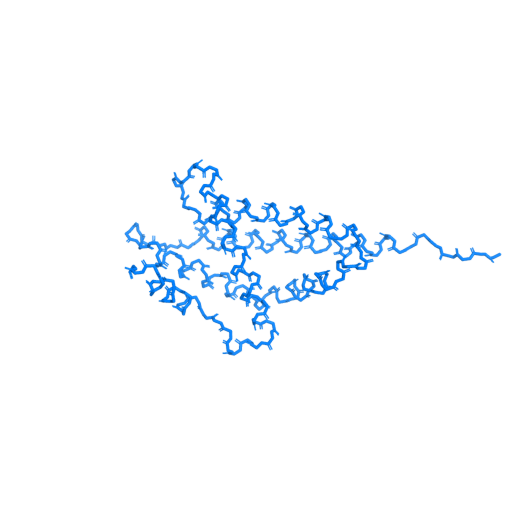LE A N 1
ATOM 1010 C CA . ILE A 1 133 ? -15.860 0.222 -1.710 1.00 95.94 133 ILE A CA 1
ATOM 1011 C C . ILE A 1 133 ? -16.523 -0.405 -2.941 1.00 95.94 133 ILE A C 1
ATOM 1013 O O . ILE A 1 133 ? -17.714 -0.703 -2.909 1.00 95.94 133 ILE A O 1
ATOM 1017 N N . ASP A 1 134 ? -15.759 -0.575 -4.018 1.00 96.25 134 ASP A N 1
ATOM 1018 C CA . ASP A 1 134 ? -16.214 -1.087 -5.309 1.00 96.25 134 ASP A CA 1
ATOM 1019 C C . ASP A 1 134 ? -15.074 -1.897 -5.959 1.00 96.25 134 ASP A C 1
ATOM 1021 O O . ASP A 1 134 ? -14.250 -1.341 -6.697 1.00 96.25 134 ASP A O 1
ATOM 1025 N N . PRO A 1 135 ? -14.973 -3.205 -5.657 1.00 92.69 135 PRO A N 1
ATOM 1026 C CA . PRO A 1 135 ? -13.893 -4.044 -6.168 1.00 92.69 135 PRO A CA 1
ATOM 1027 C C . PRO A 1 135 ? -13.919 -4.193 -7.693 1.00 92.69 135 PRO A C 1
ATOM 1029 O O . PRO A 1 135 ? -12.855 -4.384 -8.283 1.00 92.69 135 PRO A O 1
ATOM 1032 N N . ASP A 1 136 ? -15.091 -4.067 -8.325 1.00 92.94 136 ASP A N 1
ATOM 1033 C CA . ASP A 1 136 ? -15.265 -4.250 -9.769 1.00 92.94 136 ASP A CA 1
ATOM 1034 C C . ASP A 1 136 ? -14.741 -3.044 -10.565 1.00 92.94 136 ASP A C 1
ATOM 1036 O O . ASP A 1 136 ? -14.230 -3.202 -11.677 1.00 92.94 136 ASP A O 1
ATOM 1040 N N . SER A 1 137 ? -14.829 -1.840 -9.989 1.00 94.44 137 SER A N 1
ATOM 1041 C CA . SER A 1 137 ? -14.334 -0.602 -10.612 1.00 94.44 137 SER A CA 1
ATOM 1042 C C . SER A 1 137 ? -12.940 -0.180 -10.140 1.00 94.44 137 SER A C 1
ATOM 1044 O O . SER A 1 137 ? -12.361 0.760 -10.695 1.00 94.44 137 SER A O 1
ATOM 1046 N N . ALA A 1 138 ? -12.393 -0.824 -9.106 1.00 96.19 138 ALA A N 1
ATOM 1047 C CA . ALA A 1 138 ? -11.094 -0.471 -8.553 1.00 96.19 138 ALA A CA 1
ATOM 1048 C C . ALA A 1 138 ? -9.957 -0.673 -9.576 1.00 96.19 138 ALA A C 1
ATOM 1050 O O . ALA A 1 138 ? -9.977 -1.620 -10.367 1.00 96.19 138 ALA A O 1
ATOM 1051 N N . PRO A 1 139 ? -8.917 0.182 -9.557 1.00 96.81 139 PRO A N 1
ATOM 1052 C CA . PRO A 1 139 ? -7.859 0.123 -10.554 1.00 96.81 139 PRO A CA 1
ATOM 1053 C C . PRO A 1 139 ? -7.096 -1.209 -10.511 1.00 96.81 139 PRO A C 1
ATOM 1055 O O . PRO A 1 139 ? -6.864 -1.811 -9.457 1.00 96.81 139 PRO A O 1
ATOM 1058 N N . THR A 1 140 ? -6.693 -1.658 -11.693 1.00 97.00 140 THR A N 1
ATOM 1059 C CA . THR A 1 140 ? -5.744 -2.759 -11.906 1.00 97.00 140 THR A CA 1
ATOM 1060 C C . THR A 1 140 ? -4.315 -2.226 -11.975 1.00 97.00 140 THR A C 1
ATOM 1062 O O . THR A 1 140 ? -4.102 -1.054 -12.302 1.00 97.00 140 THR A O 1
ATOM 1065 N N . ALA A 1 141 ? -3.326 -3.091 -11.742 1.00 96.75 141 ALA A N 1
ATOM 1066 C CA . ALA A 1 141 ? -1.914 -2.726 -11.842 1.00 96.75 141 ALA A CA 1
ATOM 1067 C C . ALA A 1 141 ? -1.567 -2.128 -13.218 1.00 96.75 141 ALA A C 1
ATOM 1069 O O . ALA A 1 141 ? -0.987 -1.045 -13.301 1.00 96.75 141 ALA A O 1
ATOM 1070 N N . SER A 1 142 ? -2.051 -2.753 -14.297 1.00 97.38 142 SER A N 1
ATOM 1071 C CA . SER A 1 142 ? -1.842 -2.264 -15.666 1.00 97.38 142 SER A CA 1
ATOM 1072 C C . SER A 1 142 ? -2.451 -0.876 -15.916 1.00 97.38 142 SER A C 1
ATOM 1074 O O . SER A 1 142 ? -1.893 -0.062 -16.653 1.00 97.38 142 SER A O 1
ATOM 1076 N N . GLN A 1 143 ? -3.605 -0.560 -15.313 1.00 97.75 143 GLN A N 1
ATOM 1077 C CA . GLN A 1 143 ? -4.203 0.776 -15.421 1.00 97.75 143 GLN A CA 1
ATOM 1078 C C . GLN A 1 143 ? -3.359 1.820 -14.690 1.00 97.75 143 GLN A C 1
ATOM 1080 O O . GLN A 1 143 ? -3.165 2.908 -15.233 1.00 97.75 143 GLN A O 1
ATOM 1085 N N . LEU A 1 144 ? -2.838 1.485 -13.505 1.00 97.50 144 LEU A N 1
ATOM 1086 C CA . LEU A 1 144 ? -1.955 2.364 -12.736 1.00 97.50 144 LEU A CA 1
ATOM 1087 C C . LEU A 1 144 ? -0.648 2.634 -13.492 1.00 97.50 144 LEU A C 1
ATOM 1089 O O . LEU A 1 144 ? -0.284 3.796 -13.664 1.00 97.50 144 LEU A O 1
ATOM 1093 N N . ALA A 1 145 ? 0.003 1.596 -14.022 1.00 96.31 145 ALA A N 1
ATOM 1094 C CA . ALA A 1 145 ? 1.239 1.725 -14.794 1.00 96.31 145 ALA A CA 1
ATOM 1095 C C . ALA A 1 145 ? 1.043 2.595 -16.047 1.00 96.31 145 ALA A C 1
ATOM 1097 O O . ALA A 1 145 ? 1.773 3.563 -16.269 1.00 96.31 145 ALA A O 1
ATOM 1098 N N . ARG A 1 146 ? -0.016 2.337 -16.830 1.00 97.50 146 ARG A N 1
ATOM 1099 C CA . ARG A 1 146 ? -0.352 3.166 -18.002 1.00 97.50 146 ARG A CA 1
ATOM 1100 C C . ARG A 1 146 ? -0.683 4.612 -17.635 1.00 97.50 146 ARG A C 1
ATOM 1102 O O . ARG A 1 146 ? -0.403 5.512 -18.426 1.00 97.50 146 ARG A O 1
ATOM 1109 N N . ALA A 1 147 ? -1.329 4.848 -16.494 1.00 96.81 147 ALA A N 1
ATOM 1110 C CA . ALA A 1 147 ? -1.633 6.198 -16.032 1.00 96.81 147 ALA A CA 1
ATOM 1111 C C . ALA A 1 147 ? -0.355 6.946 -15.629 1.00 96.81 147 ALA A C 1
ATOM 1113 O O . ALA A 1 147 ? -0.177 8.091 -16.040 1.00 96.81 147 ALA A O 1
ATOM 1114 N N . LEU A 1 148 ? 0.553 6.284 -14.906 1.00 95.62 148 LEU A N 1
ATOM 1115 C CA . LEU A 1 148 ? 1.856 6.840 -14.544 1.00 95.62 148 LEU A CA 1
ATOM 1116 C C . LEU A 1 148 ? 2.668 7.220 -15.781 1.00 95.62 148 LEU A C 1
ATOM 1118 O O . LEU A 1 148 ? 3.093 8.367 -15.867 1.00 95.62 148 LEU A O 1
ATOM 1122 N N . ALA A 1 149 ? 2.779 6.325 -16.768 1.00 95.75 149 ALA A N 1
ATOM 1123 C CA . ALA A 1 149 ? 3.476 6.595 -18.030 1.00 95.75 149 ALA A CA 1
ATOM 1124 C C . ALA A 1 149 ? 2.985 7.887 -18.707 1.00 95.75 149 ALA A C 1
ATOM 1126 O O . ALA A 1 149 ? 3.763 8.749 -19.107 1.00 95.75 149 ALA A O 1
ATOM 1127 N N . ARG A 1 150 ? 1.659 8.076 -18.758 1.00 97.00 150 ARG A N 1
ATOM 1128 C CA . ARG A 1 150 ? 1.041 9.278 -19.341 1.00 97.00 150 ARG A CA 1
ATOM 1129 C C . ARG A 1 150 ? 1.344 10.552 -18.558 1.00 97.00 150 ARG A C 1
ATOM 1131 O O . ARG A 1 150 ? 1.453 11.608 -19.173 1.00 97.00 150 ARG A O 1
ATOM 1138 N N . ILE A 1 151 ? 1.423 10.472 -17.229 1.00 96.19 151 ILE A N 1
ATOM 1139 C CA . ILE A 1 151 ? 1.701 11.625 -16.359 1.00 96.19 151 ILE A CA 1
ATOM 1140 C C . ILE A 1 151 ? 3.174 12.029 -16.456 1.00 96.19 151 ILE A C 1
ATOM 1142 O O . ILE A 1 151 ? 3.477 13.220 -16.487 1.00 96.19 151 ILE A O 1
ATOM 1146 N N . THR A 1 152 ? 4.083 11.055 -16.509 1.00 93.44 152 THR A N 1
ATOM 1147 C CA . THR A 1 152 ? 5.533 11.294 -16.517 1.00 93.44 152 THR A CA 1
ATOM 1148 C C . THR A 1 152 ? 6.111 11.488 -17.918 1.00 93.44 152 THR A C 1
ATOM 1150 O O . THR A 1 152 ? 7.236 11.965 -18.042 1.00 93.44 152 THR A O 1
ATOM 1153 N N . GLY A 1 153 ? 5.352 11.157 -18.968 1.00 89.44 153 GLY A N 1
ATOM 1154 C CA . GLY A 1 153 ? 5.824 11.192 -20.353 1.00 89.44 153 GLY A CA 1
ATOM 1155 C C . GLY A 1 153 ? 6.812 10.071 -20.687 1.00 89.44 153 GLY A C 1
ATOM 1156 O O . GLY A 1 153 ? 7.627 10.253 -21.591 1.00 89.44 153 GLY A O 1
ATOM 1157 N N . ALA A 1 154 ? 6.758 8.967 -19.933 1.00 74.94 154 ALA A N 1
ATOM 1158 C CA . ALA A 1 154 ? 7.558 7.761 -20.141 1.00 74.94 154 ALA A CA 1
ATOM 1159 C C . ALA A 1 154 ? 6.966 6.846 -21.225 1.00 74.94 154 ALA A C 1
ATOM 1161 O O . ALA A 1 154 ? 5.724 6.853 -21.410 1.00 74.94 154 ALA A O 1
#

pLDDT: mean 85.99, std 12.71, range [37.38, 97.75]

Secondary structure (DSSP, 8-state):
-----SSHHHHHHHHHHHHHHHHHHHHHHHHHHHHT----TT--HHHHHHHHHHHHHHTTTTTHHHHHHHHHHHTTTTT-HHHHHHHHHHHHHHHHHHHHHHS-TT---HHHHHHHHHHHHHHHHHHHHHHHH-TTTSPPHHHHHHHHHHHHT-

Nearest PDB structures (foldseek):
  2f07-assembly1_B  TM=4.967E-01  e=1.734E-01  Bacillus subtilis subsp. subtilis str. 168
  2w53-assembly1_B  TM=5.390E-01  e=8.608E-01  Stenotrophomonas maltophilia
  2iai-assembly1_A-2  TM=4.300E-01  e=1.106E+00  Streptomyces coelicolor

Sequence (154 aa):
MAAVGYHFGSKEALLDQALADASAEWGRALGQALVGLELSDDATPLERFEAIWDQIIGSFDEYRQLWSATFDVIGQIDHQPKVREYLALGLGEARDGIGRLLAGPDETDAVVINEIGALHQALLTGVMAQRLIDPDSAPTASQLARALARITGA

Radius of gyration: 18.05 Å; Cα contacts (8 Å, |Δi|>4): 88; chains: 1; bounding box: 41×27×65 Å

InterPro domains:
  IPR036271 Tetracyclin repressor-like, C-terminal domain superfamily [SSF48498] (44-148)

Organism: NCBI:txid113567

Mean pred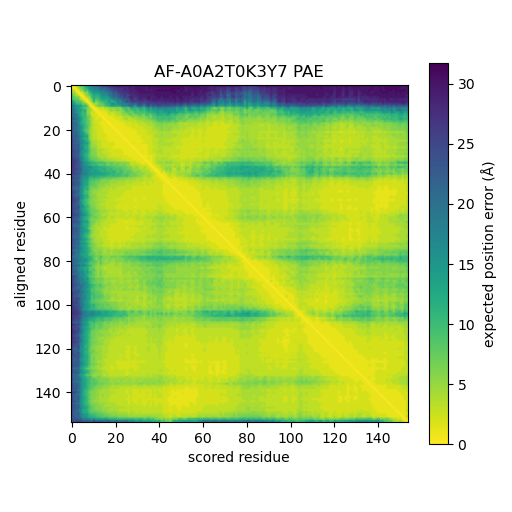icted aligned error: 6.2 Å